Protein AF-A0A848YSX8-F1 (afdb_monomer_lite)

Radius of gyration: 19.37 Å; chains: 1; bounding box: 44×27×55 Å

Structure (mmCIF, N/CA/C/O backbone):
data_AF-A0A848YSX8-F1
#
_entry.id   AF-A0A848YSX8-F1
#
loop_
_atom_site.group_PDB
_atom_site.id
_atom_site.type_symbol
_atom_site.label_atom_id
_atom_site.label_alt_id
_atom_site.label_comp_id
_atom_site.label_asym_id
_atom_site.label_entity_id
_atom_site.label_seq_id
_atom_site.pdbx_PDB_ins_code
_atom_site.Cartn_x
_atom_site.Cartn_y
_atom_site.Cartn_z
_atom_site.occupancy
_atom_site.B_iso_or_equiv
_atom_site.auth_seq_id
_atom_site.auth_comp_id
_atom_site.auth_asym_id
_atom_site.auth_atom_id
_atom_site.pdbx_PDB_model_num
ATOM 1 N N . MET A 1 1 ? -22.841 18.558 20.939 1.00 47.25 1 MET A N 1
ATOM 2 C CA . MET A 1 1 ? -22.030 17.404 21.402 1.00 47.25 1 MET A CA 1
ATOM 3 C C . MET A 1 1 ? -22.296 16.147 20.566 1.00 47.25 1 MET A C 1
ATOM 5 O O . MET A 1 1 ? -21.342 15.549 20.092 1.00 47.25 1 MET A O 1
ATOM 9 N N . PHE A 1 2 ? -23.562 15.815 20.279 1.00 44.84 2 PHE A N 1
ATOM 10 C CA . PHE A 1 2 ? -23.988 14.644 19.484 1.00 44.84 2 PHE A CA 1
ATOM 11 C C . PHE A 1 2 ? -23.486 14.600 18.024 1.00 44.84 2 PHE A C 1
ATOM 13 O O . PHE A 1 2 ? -23.233 13.533 17.471 1.00 44.84 2 PHE A O 1
ATOM 20 N N . THR A 1 3 ? -23.280 15.763 17.401 1.00 45.81 3 THR A N 1
ATOM 21 C CA . THR A 1 3 ? -22.890 15.875 15.987 1.00 45.81 3 THR A CA 1
ATOM 22 C C . THR A 1 3 ? -21.518 15.265 15.696 1.00 45.81 3 THR A C 1
ATOM 24 O O . THR A 1 3 ? -21.341 14.639 14.658 1.00 45.81 3 THR A O 1
ATOM 27 N N . LYS A 1 4 ? -20.557 15.368 16.630 1.00 49.28 4 LYS A N 1
ATOM 28 C CA . LYS A 1 4 ? -19.211 14.797 16.447 1.00 49.28 4 LYS A CA 1
ATOM 29 C C . LYS A 1 4 ? -19.209 13.267 16.430 1.00 49.28 4 LYS A C 1
ATOM 31 O O . LYS A 1 4 ? -18.400 12.689 15.715 1.00 49.28 4 LYS A O 1
ATOM 36 N N . PHE A 1 5 ? -20.119 12.628 17.166 1.00 53.50 5 PHE A N 1
ATOM 37 C CA . PHE A 1 5 ? -20.217 11.169 17.252 1.00 53.50 5 PHE A CA 1
ATOM 38 C C . PHE A 1 5 ? -20.774 10.556 15.955 1.00 53.50 5 PHE A C 1
ATOM 40 O O . PHE A 1 5 ? -20.229 9.581 15.439 1.00 53.50 5 PHE A O 1
ATOM 47 N N . LEU A 1 6 ? -21.796 11.191 15.367 1.00 56.38 6 LEU A N 1
ATOM 48 C CA . LEU A 1 6 ? -22.364 10.807 14.068 1.00 56.38 6 LEU A CA 1
ATOM 49 C C . LEU A 1 6 ? -21.369 11.009 12.915 1.00 56.38 6 LEU A C 1
ATOM 51 O O . LEU A 1 6 ? -21.215 10.118 12.081 1.00 56.38 6 LEU A O 1
ATOM 55 N N . THR A 1 7 ? -20.631 12.126 12.895 1.00 57.12 7 THR A N 1
ATOM 56 C CA . THR A 1 7 ? -19.587 12.357 11.882 1.00 57.12 7 THR A CA 1
ATOM 57 C C . THR A 1 7 ? -18.429 11.365 12.019 1.00 57.12 7 THR A C 1
ATOM 59 O O . THR A 1 7 ? -17.944 10.877 11.002 1.00 57.12 7 THR A O 1
ATOM 62 N N . TYR A 1 8 ? -18.019 11.005 13.244 1.00 62.62 8 TYR A N 1
ATOM 63 C CA . TYR A 1 8 ? -16.984 9.987 13.471 1.00 62.62 8 TYR A CA 1
ATOM 64 C C . TYR A 1 8 ? -17.414 8.607 12.970 1.00 62.62 8 TYR A C 1
ATOM 66 O O . TYR A 1 8 ? -16.643 7.953 12.278 1.00 62.62 8 TYR A O 1
ATOM 74 N N . ARG A 1 9 ? -18.652 8.177 13.250 1.00 65.69 9 ARG A N 1
ATOM 75 C CA . ARG A 1 9 ? -19.180 6.885 12.779 1.00 65.69 9 ARG A CA 1
ATOM 76 C C . ARG A 1 9 ? -19.281 6.824 11.249 1.00 65.69 9 ARG A C 1
ATOM 78 O O . ARG A 1 9 ? -18.936 5.801 10.664 1.00 65.69 9 ARG A O 1
ATOM 85 N N . TYR A 1 10 ? -19.710 7.915 10.610 1.00 62.56 10 TYR A N 1
ATOM 86 C CA . TYR A 1 10 ? -19.878 7.994 9.154 1.00 62.56 10 TYR A CA 1
ATOM 87 C C . TYR A 1 10 ? -18.538 8.109 8.405 1.00 62.56 10 TYR A C 1
ATOM 89 O O . TYR A 1 10 ? -18.321 7.397 7.427 1.00 62.56 10 TYR A O 1
ATOM 97 N N . LEU A 1 11 ? -17.593 8.921 8.901 1.00 65.50 11 LEU A N 1
ATOM 98 C CA . LEU A 1 11 ? -16.211 8.952 8.395 1.00 65.50 11 LEU A CA 1
ATOM 99 C C . LEU A 1 11 ? -15.501 7.609 8.588 1.00 65.50 11 LEU A C 1
ATOM 101 O O . LEU A 1 11 ? -14.687 7.225 7.752 1.00 65.50 11 LEU A O 1
ATOM 105 N N . TRP A 1 12 ? -15.815 6.881 9.660 1.00 66.00 12 TRP A N 1
ATOM 106 C CA . TRP A 1 12 ? -15.250 5.560 9.921 1.00 66.00 12 TRP A CA 1
ATOM 107 C C . TRP A 1 12 ? -15.778 4.498 8.950 1.00 66.00 12 TRP A C 1
ATOM 109 O O . TRP A 1 12 ? -14.982 3.753 8.387 1.00 66.00 12 TRP A O 1
ATOM 119 N N . TRP A 1 13 ? -17.083 4.491 8.659 1.00 66.12 13 TRP A N 1
ATOM 120 C CA . TRP A 1 13 ? -17.682 3.609 7.646 1.00 66.12 13 TRP A CA 1
ATOM 121 C C . TRP A 1 13 ? -17.205 3.920 6.222 1.00 66.12 13 TRP A C 1
ATOM 123 O O . TRP A 1 13 ? -16.858 3.004 5.475 1.00 6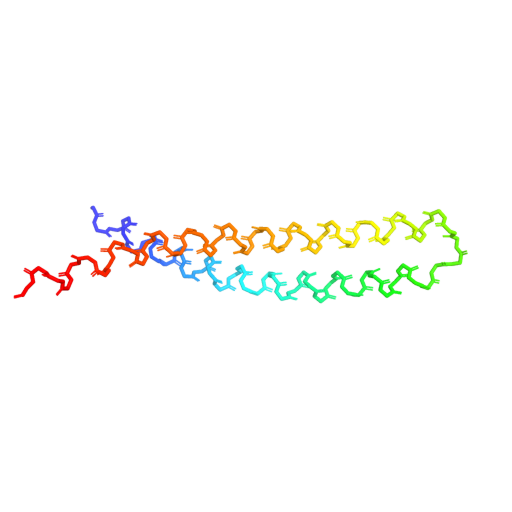6.12 13 TRP A O 1
ATOM 133 N N . ILE A 1 14 ? -17.125 5.204 5.856 1.00 71.88 14 ILE A N 1
ATOM 134 C CA . ILE A 1 14 ? -16.557 5.627 4.567 1.00 71.88 14 ILE A CA 1
ATOM 135 C C . ILE A 1 14 ? -15.088 5.228 4.482 1.00 71.88 14 ILE A C 1
ATOM 137 O O . ILE A 1 14 ? -14.668 4.694 3.461 1.00 71.88 14 ILE A O 1
ATOM 141 N N . GLY A 1 15 ? -14.319 5.435 5.553 1.00 68.25 15 GLY A N 1
ATOM 142 C CA . GLY A 1 15 ? -12.929 5.001 5.630 1.00 68.25 15 GLY A CA 1
ATOM 143 C C . GLY A 1 15 ? -12.792 3.496 5.419 1.00 68.25 15 GLY A C 1
ATOM 144 O O . GLY A 1 15 ? -11.946 3.077 4.643 1.00 68.25 15 GLY A O 1
ATOM 145 N N . GLN A 1 16 ? -13.661 2.692 6.033 1.00 68.00 16 GLN A N 1
ATOM 146 C CA . GLN A 1 16 ? -13.655 1.231 5.937 1.00 68.00 16 GLN A CA 1
ATOM 147 C C . GLN A 1 16 ? -13.990 0.727 4.526 1.00 68.00 16 GLN A C 1
ATOM 149 O O . GLN A 1 16 ? -13.295 -0.145 3.996 1.00 68.00 16 GLN A O 1
ATOM 154 N N . GLY A 1 17 ? -15.012 1.308 3.892 1.00 77.69 17 GLY A N 1
ATOM 155 C CA . GLY A 1 17 ? -15.365 1.010 2.503 1.00 77.69 17 GLY A CA 1
ATOM 156 C C . GLY A 1 17 ? -14.276 1.453 1.526 1.00 77.69 17 GLY A C 1
ATOM 157 O O . GLY A 1 17 ? -13.853 0.674 0.672 1.00 77.69 17 GLY A O 1
ATOM 158 N N . LEU A 1 18 ? -13.760 2.673 1.701 1.00 79.12 18 LEU A N 1
ATOM 159 C CA . LEU A 1 18 ? -12.712 3.243 0.858 1.00 79.12 18 LEU A CA 1
ATOM 160 C C . LEU A 1 18 ? -11.391 2.478 0.992 1.00 79.12 18 LEU A C 1
ATOM 162 O O . LEU A 1 18 ? -10.746 2.243 -0.021 1.00 79.12 18 LEU A O 1
ATOM 166 N N . LEU A 1 19 ? -10.997 2.045 2.195 1.00 71.62 19 LEU A N 1
ATOM 167 C CA . LEU A 1 19 ? -9.775 1.255 2.388 1.00 71.62 19 LEU A CA 1
ATOM 168 C C . LEU A 1 19 ? -9.897 -0.154 1.823 1.00 71.62 19 LEU A C 1
ATOM 170 O O . LEU A 1 19 ? -8.936 -0.657 1.252 1.00 71.62 19 LEU A O 1
ATOM 174 N N . THR A 1 20 ? -11.058 -0.792 1.970 1.00 79.06 20 THR A N 1
ATOM 175 C CA . THR A 1 20 ? -11.293 -2.124 1.395 1.00 79.06 20 THR A CA 1
ATOM 176 C C . THR A 1 20 ? -11.249 -2.055 -0.132 1.00 79.06 20 THR A C 1
ATOM 178 O O . THR A 1 20 ? -10.584 -2.870 -0.776 1.00 79.06 20 THR A O 1
ATOM 181 N N . ALA A 1 21 ? -11.883 -1.030 -0.713 1.00 82.00 21 ALA A N 1
ATOM 182 C CA . ALA A 1 21 ? -11.824 -0.758 -2.144 1.00 82.00 21 ALA A CA 1
ATOM 183 C C . ALA A 1 21 ? -10.397 -0.416 -2.604 1.00 82.00 21 ALA A C 1
ATOM 185 O O . ALA A 1 21 ? -9.920 -0.981 -3.587 1.00 82.00 21 ALA A O 1
ATOM 186 N N . ALA A 1 22 ? -9.689 0.447 -1.869 1.00 78.88 22 ALA A N 1
ATOM 187 C CA . ALA A 1 22 ? -8.309 0.819 -2.161 1.00 78.88 22 ALA A CA 1
ATOM 188 C C . ALA A 1 22 ? -7.366 -0.386 -2.070 1.00 78.88 22 ALA A C 1
ATOM 190 O O . ALA A 1 22 ? -6.544 -0.558 -2.959 1.00 78.88 22 ALA A O 1
ATOM 191 N N . GLY A 1 23 ? -7.518 -1.252 -1.064 1.00 78.94 23 GLY A N 1
ATOM 192 C CA . GLY A 1 23 ? -6.733 -2.476 -0.905 1.00 78.94 23 GLY A CA 1
ATOM 193 C C . GLY A 1 23 ? -6.920 -3.447 -2.072 1.00 78.94 23 GLY A C 1
ATOM 194 O O . GLY A 1 23 ? -5.932 -3.893 -2.657 1.00 78.94 23 GLY A O 1
ATOM 195 N N . CYS A 1 24 ? -8.169 -3.711 -2.475 1.00 83.31 24 CYS A N 1
ATOM 196 C CA . CYS A 1 24 ? -8.457 -4.516 -3.670 1.00 83.31 24 CYS A CA 1
ATOM 197 C C . CYS A 1 24 ? -7.859 -3.893 -4.937 1.00 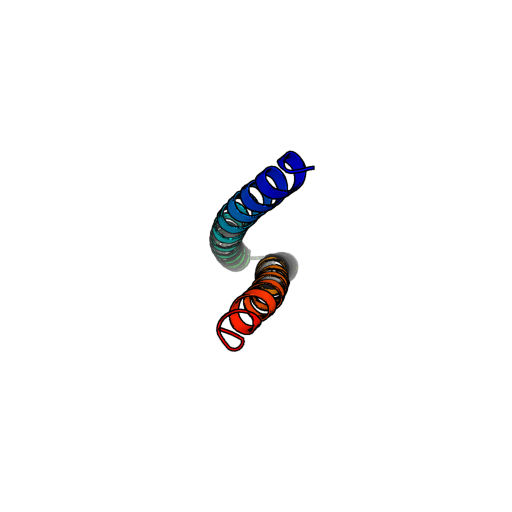83.31 24 CYS A C 1
ATOM 199 O O . CYS A 1 24 ? -7.209 -4.588 -5.720 1.00 83.31 24 CYS A O 1
ATOM 201 N N . PHE A 1 25 ? -8.039 -2.582 -5.122 1.00 83.38 25 PHE A N 1
ATOM 202 C CA . PHE A 1 25 ? -7.510 -1.862 -6.277 1.00 83.38 25 PHE A CA 1
ATOM 203 C C . PHE A 1 25 ? -5.979 -1.924 -6.331 1.00 83.38 25 PHE A C 1
ATOM 205 O O . PHE A 1 25 ? -5.411 -2.234 -7.374 1.00 83.38 25 PHE A O 1
ATOM 212 N N . PHE A 1 26 ? -5.303 -1.689 -5.206 1.00 81.56 26 PHE A N 1
ATOM 213 C CA . PHE A 1 26 ? -3.844 -1.694 -5.136 1.00 81.56 26 PHE A CA 1
ATOM 214 C C . PHE A 1 26 ? -3.244 -3.092 -5.294 1.00 81.56 26 PHE A C 1
ATOM 216 O O . PHE A 1 26 ? -2.169 -3.209 -5.875 1.00 81.56 26 PHE A O 1
ATOM 223 N N . ILE A 1 27 ? -3.907 -4.151 -4.812 1.00 80.88 27 ILE A N 1
ATOM 224 C CA . ILE A 1 27 ? -3.468 -5.533 -5.069 1.00 80.88 27 ILE A CA 1
ATOM 225 C C . ILE A 1 27 ? -3.557 -5.830 -6.566 1.00 80.88 27 ILE A C 1
ATOM 227 O O . ILE A 1 27 ? -2.588 -6.307 -7.155 1.00 80.88 27 ILE A O 1
ATOM 231 N N . PHE A 1 28 ? -4.682 -5.498 -7.202 1.00 87.38 28 PHE A N 1
ATOM 232 C CA . PHE A 1 28 ? -4.853 -5.700 -8.640 1.00 87.38 28 PHE A CA 1
ATOM 233 C C . PHE A 1 28 ? -3.842 -4.881 -9.460 1.00 87.38 28 PHE A C 1
ATOM 235 O O . PHE A 1 28 ? -3.239 -5.382 -10.412 1.00 87.38 28 PHE A O 1
ATOM 242 N N . PHE A 1 29 ? -3.603 -3.634 -9.052 1.00 83.69 29 PHE A N 1
ATOM 243 C CA . PHE A 1 29 ? -2.603 -2.751 -9.647 1.00 83.69 29 PHE A CA 1
ATOM 244 C C . PHE A 1 29 ? -1.175 -3.279 -9.455 1.00 83.69 29 PHE A C 1
ATOM 246 O O . PHE A 1 29 ? -0.402 -3.305 -10.410 1.00 83.69 29 PHE A O 1
ATOM 253 N N . GLY A 1 30 ? -0.838 -3.769 -8.262 1.00 84.19 30 GLY A N 1
ATOM 254 C CA . GLY A 1 30 ? 0.447 -4.402 -7.971 1.00 84.19 30 GLY A CA 1
ATOM 255 C C . GLY A 1 30 ? 0.685 -5.636 -8.841 1.00 84.19 30 GLY A C 1
ATOM 256 O O . GLY A 1 30 ? 1.717 -5.736 -9.500 1.00 84.19 30 GLY A O 1
ATOM 257 N N . ILE A 1 31 ? -0.296 -6.536 -8.954 1.00 85.75 31 ILE A N 1
ATOM 258 C CA . ILE A 1 31 ? -0.199 -7.709 -9.843 1.00 85.75 31 ILE A CA 1
ATOM 259 C C . ILE A 1 31 ? -0.019 -7.277 -11.305 1.00 85.75 31 ILE A C 1
ATOM 261 O O . ILE A 1 31 ? 0.824 -7.825 -12.015 1.00 85.75 31 ILE A O 1
ATOM 265 N N . SER A 1 32 ? -0.758 -6.260 -11.752 1.00 84.44 32 SER A N 1
ATOM 266 C CA . SER A 1 32 ? -0.621 -5.721 -13.111 1.00 84.44 32 SER A CA 1
ATOM 267 C C . SER A 1 32 ? 0.780 -5.149 -13.356 1.00 84.44 32 SER A C 1
ATOM 269 O O . SER A 1 32 ? 1.375 -5.389 -14.407 1.00 84.44 32 SER A O 1
ATOM 271 N N . LEU A 1 33 ? 1.343 -4.445 -12.370 1.00 83.44 33 LEU A N 1
ATOM 272 C CA . LEU A 1 33 ? 2.694 -3.889 -12.431 1.00 83.44 33 LEU A CA 1
ATOM 273 C C . LEU A 1 33 ? 3.773 -4.980 -12.370 1.00 83.44 33 LEU A C 1
ATOM 275 O O . LEU A 1 33 ? 4.803 -4.864 -13.029 1.00 83.44 33 LEU A O 1
ATOM 279 N N . LEU A 1 34 ? 3.517 -6.063 -11.633 1.00 84.31 34 LEU A N 1
ATOM 280 C CA . LEU A 1 34 ? 4.381 -7.239 -11.575 1.00 84.31 34 LEU A CA 1
ATOM 281 C C . LEU A 1 34 ? 4.429 -7.949 -12.937 1.00 84.31 34 LEU A C 1
ATOM 283 O O . LEU A 1 34 ? 5.495 -8.291 -13.441 1.00 84.31 34 LEU A O 1
ATOM 287 N N . ILE A 1 35 ? 3.278 -8.115 -13.585 1.00 83.31 35 ILE A N 1
ATOM 288 C CA . ILE A 1 35 ? 3.199 -8.662 -14.945 1.00 83.31 35 ILE A CA 1
ATOM 289 C C . ILE A 1 35 ? 3.896 -7.737 -15.947 1.00 83.31 35 ILE A C 1
ATOM 291 O O . ILE A 1 35 ? 4.596 -8.217 -16.839 1.00 83.31 35 ILE A O 1
ATOM 295 N N . ALA A 1 36 ? 3.754 -6.418 -15.791 1.00 82.56 36 ALA A N 1
ATOM 296 C CA . ALA A 1 36 ? 4.466 -5.455 -16.621 1.00 82.56 36 ALA A CA 1
ATOM 297 C C . ALA A 1 36 ? 5.986 -5.579 -16.450 1.00 82.56 36 ALA A C 1
ATOM 299 O O . ALA A 1 36 ? 6.686 -5.604 -17.461 1.00 82.56 36 ALA A O 1
ATOM 300 N N . SER A 1 37 ? 6.494 -5.748 -15.219 1.00 81.06 37 SER A N 1
ATOM 301 C CA . SER A 1 37 ? 7.931 -5.955 -14.998 1.00 81.06 37 SER A CA 1
ATOM 302 C C . SER A 1 37 ? 8.433 -7.208 -15.709 1.00 81.06 37 SER A C 1
ATOM 304 O O . SER A 1 37 ? 9.475 -7.154 -16.349 1.00 81.06 37 SER A O 1
ATOM 306 N N . TYR A 1 38 ? 7.660 -8.300 -15.702 1.00 78.00 38 TYR A N 1
ATOM 307 C CA . TYR A 1 38 ? 8.021 -9.544 -16.397 1.00 78.00 38 TYR A CA 1
ATOM 308 C C . TYR A 1 38 ? 8.133 -9.420 -17.924 1.00 78.00 38 TYR A C 1
ATOM 310 O O . TYR A 1 38 ? 8.785 -10.256 -18.543 1.00 78.00 38 TYR A O 1
ATOM 318 N N . LYS A 1 39 ? 7.520 -8.403 -18.545 1.00 79.62 39 LYS A N 1
ATOM 319 C CA . LYS A 1 39 ? 7.626 -8.163 -19.996 1.00 79.62 39 LYS A CA 1
ATOM 320 C C . LYS A 1 39 ? 8.807 -7.267 -20.378 1.00 79.62 39 LYS A C 1
ATOM 322 O O . LYS A 1 39 ? 8.980 -7.001 -21.565 1.00 79.62 39 LYS A O 1
ATOM 327 N N . LEU A 1 40 ? 9.585 -6.761 -19.417 1.00 77.31 40 LEU A N 1
ATOM 328 C CA . LEU A 1 40 ? 10.738 -5.916 -19.716 1.00 77.31 40 LEU A CA 1
ATOM 329 C C . LEU A 1 40 ? 11.995 -6.752 -19.978 1.00 77.31 40 LEU A C 1
ATOM 331 O O . LEU A 1 40 ? 12.480 -7.457 -19.101 1.00 77.31 40 LEU A O 1
ATOM 335 N N . ASP A 1 41 ? 12.565 -6.565 -21.168 1.00 72.75 41 ASP A N 1
ATOM 336 C CA . ASP A 1 41 ? 13.798 -7.212 -21.643 1.00 72.75 41 ASP A CA 1
ATOM 337 C C . ASP A 1 41 ? 15.060 -6.793 -20.864 1.00 72.75 41 ASP A C 1
ATOM 339 O O . ASP A 1 41 ? 16.059 -7.506 -20.834 1.00 72.75 41 ASP A O 1
ATOM 343 N N . ASN A 1 42 ? 15.037 -5.615 -20.223 1.00 78.44 42 ASN A N 1
ATOM 344 C CA . ASN A 1 42 ? 16.197 -5.072 -19.519 1.00 78.44 42 ASN A CA 1
ATOM 345 C C . ASN A 1 42 ? 16.207 -5.474 -18.032 1.00 78.44 42 ASN A C 1
ATOM 347 O O . ASN A 1 42 ? 15.319 -5.046 -17.285 1.00 78.44 42 ASN A O 1
ATOM 351 N N . PRO A 1 43 ? 17.245 -6.192 -17.554 1.00 80.06 43 PRO A N 1
ATOM 352 C CA . PRO A 1 43 ? 17.285 -6.743 -16.197 1.00 80.06 43 PRO A CA 1
ATOM 353 C C . PRO A 1 43 ? 17.278 -5.660 -15.110 1.00 80.06 43 PRO A C 1
ATOM 355 O O . PRO A 1 43 ? 16.689 -5.845 -14.047 1.00 80.06 43 PRO A O 1
ATOM 358 N N . PHE A 1 44 ? 17.875 -4.496 -15.377 1.00 81.81 44 PHE A N 1
ATOM 359 C CA . PHE A 1 44 ? 17.890 -3.387 -14.422 1.00 81.81 44 PHE A CA 1
ATOM 360 C C . PHE A 1 44 ? 16.484 -2.808 -14.203 1.00 81.81 44 PHE A C 1
ATOM 362 O O . PHE A 1 44 ? 16.040 -2.609 -13.072 1.00 81.81 44 PHE A O 1
ATOM 369 N N . THR A 1 45 ? 15.739 -2.600 -15.289 1.00 79.88 45 THR A N 1
ATOM 370 C CA . THR A 1 45 ? 14.375 -2.071 -15.225 1.00 79.88 45 THR A CA 1
ATOM 371 C C . THR A 1 45 ? 13.389 -3.101 -14.681 1.00 79.88 45 THR A C 1
ATOM 373 O O . THR A 1 45 ? 12.485 -2.710 -13.941 1.00 79.88 45 THR A O 1
ATOM 376 N N . PHE A 1 46 ? 13.598 -4.395 -14.958 1.00 83.38 46 PHE A N 1
ATOM 377 C CA . PHE A 1 46 ? 12.859 -5.499 -14.334 1.00 83.38 46 PHE A CA 1
ATOM 378 C C . PHE A 1 46 ? 12.943 -5.422 -12.806 1.00 83.38 46 PHE A C 1
ATOM 380 O O . PHE A 1 46 ? 11.910 -5.346 -12.145 1.00 83.38 46 PHE A O 1
ATOM 387 N N . ILE A 1 47 ? 14.156 -5.364 -12.241 1.00 85.25 47 ILE A N 1
ATOM 388 C CA . ILE A 1 47 ? 14.336 -5.302 -10.784 1.00 85.25 47 ILE A CA 1
ATOM 389 C C . ILE A 1 47 ? 13.695 -4.040 -10.196 1.00 85.25 47 ILE A C 1
ATOM 391 O O . ILE A 1 47 ? 13.002 -4.138 -9.184 1.00 85.25 47 ILE A O 1
ATOM 395 N N . MET A 1 48 ? 13.856 -2.875 -10.834 1.00 88.12 48 MET A N 1
ATOM 396 C CA . MET A 1 48 ? 13.252 -1.630 -10.341 1.00 88.12 48 MET A CA 1
ATOM 397 C C . MET A 1 48 ? 11.720 -1.702 -10.300 1.00 88.12 48 MET A C 1
ATOM 399 O O . MET A 1 48 ? 11.113 -1.331 -9.295 1.00 88.12 48 MET A O 1
ATOM 403 N N . THR A 1 49 ? 11.086 -2.205 -11.363 1.00 86.12 49 THR A N 1
ATOM 404 C CA . THR A 1 49 ? 9.616 -2.307 -11.425 1.00 86.12 49 THR A CA 1
ATOM 405 C C . THR A 1 49 ? 9.065 -3.436 -10.558 1.00 86.12 49 THR A C 1
ATOM 407 O O . THR A 1 49 ? 8.041 -3.238 -9.903 1.00 86.12 49 THR A O 1
ATOM 410 N N . PHE A 1 50 ? 9.759 -4.572 -10.466 1.00 86.25 50 PHE A N 1
ATOM 411 C CA . PHE A 1 50 ? 9.416 -5.661 -9.549 1.00 86.25 50 PHE A CA 1
ATOM 412 C C . PHE A 1 50 ? 9.454 -5.182 -8.094 1.00 86.25 50 PHE A C 1
ATOM 414 O O . PHE A 1 50 ? 8.511 -5.405 -7.332 1.00 86.25 50 PHE A O 1
ATOM 421 N N . PHE A 1 51 ? 10.518 -4.481 -7.701 1.00 88.44 51 PHE A N 1
ATOM 422 C CA . PHE A 1 51 ? 10.661 -3.983 -6.336 1.00 88.44 51 PHE A CA 1
ATOM 423 C C . PHE A 1 51 ? 9.623 -2.900 -6.017 1.00 88.44 51 PHE A C 1
ATOM 425 O O . PHE A 1 51 ? 8.998 -2.938 -4.957 1.00 88.44 51 PHE A O 1
ATOM 432 N N . ALA A 1 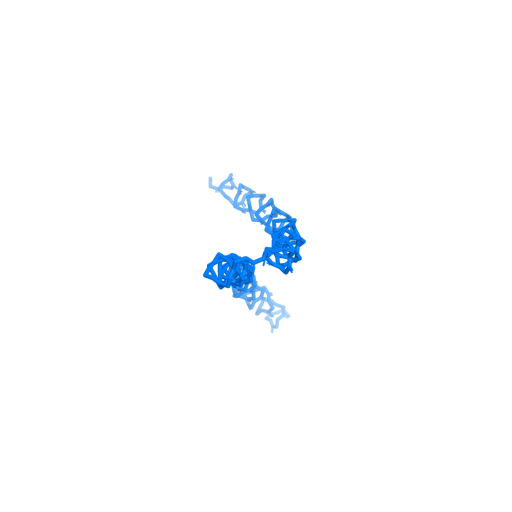52 ? 9.370 -1.987 -6.961 1.00 89.19 52 ALA A N 1
ATOM 433 C CA . ALA A 1 52 ? 8.325 -0.975 -6.830 1.00 89.19 52 ALA A CA 1
ATOM 434 C C . ALA A 1 52 ? 6.935 -1.608 -6.663 1.00 89.19 52 ALA A C 1
ATOM 436 O O . ALA A 1 52 ? 6.189 -1.207 -5.771 1.00 89.19 52 ALA A O 1
ATOM 437 N N . SER A 1 53 ? 6.605 -2.627 -7.464 1.00 87.12 53 SER A N 1
ATOM 438 C CA . SER A 1 53 ? 5.337 -3.352 -7.349 1.00 87.12 53 SER A CA 1
ATOM 439 C C . SER A 1 53 ? 5.174 -4.026 -5.986 1.00 87.12 53 SER A C 1
ATOM 441 O O . SER A 1 53 ? 4.149 -3.852 -5.324 1.00 87.12 53 SER A O 1
ATOM 443 N N . ASN A 1 54 ? 6.207 -4.718 -5.504 1.00 87.94 54 ASN A N 1
ATOM 444 C CA . ASN A 1 54 ? 6.160 -5.346 -4.185 1.00 87.94 54 ASN A CA 1
ATOM 445 C C . ASN A 1 54 ? 6.006 -4.319 -3.053 1.00 87.94 54 ASN A C 1
ATOM 447 O O . ASN A 1 54 ? 5.237 -4.553 -2.123 1.00 87.94 54 ASN A O 1
ATOM 451 N N . LEU A 1 55 ? 6.669 -3.1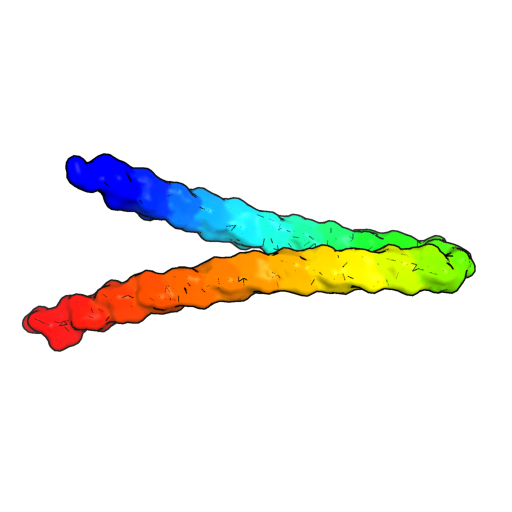62 -3.141 1.00 89.31 55 LEU A N 1
ATOM 452 C CA . LEU A 1 55 ? 6.532 -2.077 -2.164 1.00 89.31 55 LEU A CA 1
ATOM 453 C C . LEU A 1 55 ? 5.121 -1.466 -2.168 1.00 89.31 55 LEU A C 1
ATOM 455 O O . LEU A 1 55 ? 4.551 -1.224 -1.107 1.00 89.31 55 LEU A O 1
ATOM 459 N N . ILE A 1 56 ? 4.531 -1.278 -3.349 1.00 86.88 56 ILE A N 1
ATOM 460 C CA . ILE A 1 56 ? 3.138 -0.846 -3.544 1.00 86.88 56 ILE A CA 1
ATOM 461 C C . ILE A 1 56 ? 2.174 -1.827 -2.862 1.00 86.88 56 ILE A C 1
ATOM 463 O O . ILE A 1 56 ? 1.310 -1.406 -2.087 1.00 86.88 56 ILE A O 1
ATOM 467 N N . ILE A 1 57 ? 2.358 -3.133 -3.078 1.00 85.69 57 ILE A N 1
ATOM 468 C CA . ILE A 1 57 ? 1.554 -4.184 -2.435 1.00 85.69 57 ILE A CA 1
ATOM 469 C C . ILE A 1 57 ? 1.727 -4.146 -0.907 1.00 85.69 57 ILE A C 1
ATOM 471 O O . ILE A 1 57 ? 0.736 -4.208 -0.178 1.00 85.69 57 ILE A O 1
ATOM 475 N N . LEU A 1 58 ? 2.958 -3.987 -0.414 1.00 85.62 58 LEU A N 1
ATOM 476 C CA . LEU A 1 58 ? 3.275 -3.914 1.018 1.00 85.62 58 LEU A CA 1
ATOM 477 C C . LEU A 1 58 ? 2.646 -2.698 1.706 1.00 85.62 58 LEU A C 1
ATOM 479 O O . LEU A 1 58 ? 2.039 -2.854 2.764 1.00 85.62 58 LEU A O 1
ATOM 483 N N . ILE A 1 59 ? 2.751 -1.503 1.117 1.00 85.12 59 ILE A N 1
ATOM 484 C CA . ILE A 1 59 ? 2.157 -0.275 1.673 1.00 85.12 59 ILE A CA 1
ATOM 485 C C . ILE A 1 59 ? 0.630 -0.379 1.690 1.00 85.12 59 ILE A C 1
ATOM 487 O O . ILE A 1 59 ? 0.004 -0.014 2.686 1.00 85.12 59 ILE A O 1
ATOM 491 N N . SER A 1 60 ? 0.030 -0.922 0.628 1.00 84.69 60 SER A N 1
ATOM 492 C CA . SER A 1 60 ? -1.408 -1.206 0.587 1.00 84.69 60 SER A CA 1
ATOM 493 C C . SER A 1 60 ? -1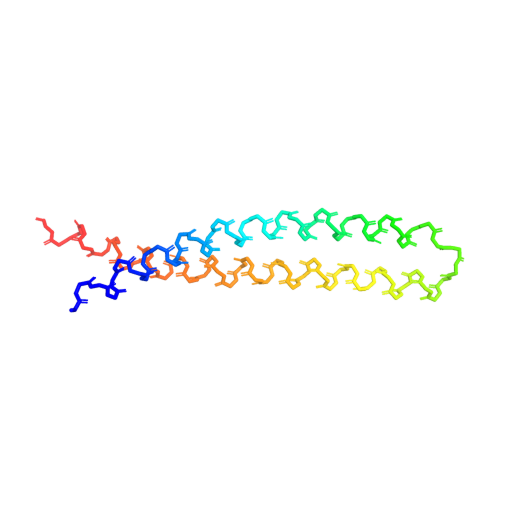.830 -2.167 1.698 1.00 84.69 60 SER A C 1
ATOM 495 O O . SER A 1 60 ? -2.734 -1.864 2.480 1.00 84.69 60 SER A O 1
ATOM 497 N N . GLY A 1 61 ? -1.123 -3.292 1.832 1.00 80.12 61 GLY A N 1
ATOM 498 C CA . GLY A 1 61 ? -1.372 -4.263 2.892 1.00 80.12 61 GLY A CA 1
ATOM 499 C C . GLY A 1 61 ? -1.216 -3.655 4.288 1.00 80.12 61 GLY A C 1
ATOM 500 O O . GLY A 1 61 ? -2.060 -3.884 5.151 1.00 80.12 61 GLY A O 1
ATOM 501 N N . ALA A 1 62 ? -0.191 -2.828 4.505 1.00 82.31 62 ALA A N 1
ATOM 502 C CA . ALA A 1 62 ? 0.058 -2.151 5.775 1.00 82.31 62 ALA A CA 1
ATOM 503 C C . ALA A 1 62 ? -1.032 -1.123 6.123 1.00 82.31 62 ALA A C 1
ATOM 505 O O . ALA A 1 62 ? -1.445 -1.048 7.280 1.00 82.31 62 ALA A O 1
ATOM 506 N N . LEU A 1 63 ? -1.545 -0.375 5.139 1.00 78.81 63 LEU A N 1
ATOM 507 C CA . LEU A 1 63 ? -2.691 0.526 5.316 1.00 78.81 63 LEU A CA 1
ATOM 508 C C . LEU A 1 63 ? -3.938 -0.241 5.770 1.00 78.81 63 LEU A C 1
ATOM 510 O O . LEU A 1 63 ? -4.589 0.153 6.741 1.00 78.81 63 LEU A O 1
ATOM 514 N N . VAL A 1 64 ? -4.237 -1.365 5.114 1.00 78.50 64 VAL A N 1
ATOM 515 C CA . VAL A 1 64 ? -5.360 -2.238 5.486 1.00 78.50 64 VAL A CA 1
ATOM 516 C C . VAL A 1 64 ? -5.148 -2.852 6.877 1.00 78.50 64 VAL A C 1
ATOM 518 O O . VAL A 1 64 ? -6.063 -2.848 7.701 1.00 78.50 64 VAL A O 1
ATOM 521 N N . ALA A 1 65 ? -3.940 -3.327 7.187 1.00 76.88 65 ALA A N 1
ATOM 522 C CA . ALA A 1 65 ? -3.609 -3.940 8.474 1.00 76.88 65 ALA A CA 1
ATOM 523 C C . ALA A 1 65 ? -3.657 -2.942 9.643 1.00 76.88 65 ALA A C 1
ATOM 525 O O . ALA A 1 65 ? -4.238 -3.244 10.689 1.00 76.88 65 ALA A O 1
ATOM 526 N N . GLY A 1 66 ? -3.109 -1.735 9.468 1.00 76.50 66 GLY A N 1
ATOM 527 C CA . GLY A 1 66 ? -3.197 -0.663 10.464 1.00 76.50 66 GLY A CA 1
ATOM 528 C C . GLY A 1 66 ? -4.647 -0.275 10.759 1.00 76.50 66 GLY A C 1
ATOM 529 O O . GLY A 1 66 ? -5.007 0.012 11.903 1.00 76.50 66 GLY A O 1
ATOM 530 N N . PHE A 1 67 ? -5.510 -0.349 9.746 1.00 69.56 67 PHE A N 1
ATOM 531 C CA . PHE A 1 67 ? -6.938 -0.124 9.914 1.00 69.56 67 PHE A CA 1
ATOM 532 C C . PHE A 1 67 ? -7.645 -1.269 10.654 1.00 69.56 67 PHE A C 1
ATOM 534 O O . PHE A 1 67 ? -8.417 -1.000 11.574 1.00 69.56 67 PHE A O 1
ATOM 541 N N . LEU A 1 68 ? -7.343 -2.534 10.336 1.00 75.31 68 LEU A N 1
ATOM 542 C CA . LEU A 1 68 ? -7.860 -3.702 11.068 1.00 75.31 68 LEU A CA 1
ATOM 543 C C . LEU A 1 68 ? -7.491 -3.663 12.558 1.00 75.31 68 LEU A C 1
ATOM 545 O O . LEU A 1 68 ? -8.311 -4.015 13.408 1.00 75.31 68 LEU A O 1
ATOM 549 N N . PHE A 1 69 ? -6.286 -3.193 12.884 1.00 73.44 69 PHE A N 1
ATOM 550 C CA . PHE A 1 69 ? -5.859 -2.997 14.270 1.00 73.44 69 PHE A CA 1
ATOM 551 C C . PHE A 1 69 ? -6.722 -1.963 14.998 1.00 73.44 69 PHE A C 1
ATOM 553 O O . PHE A 1 69 ? -7.189 -2.216 16.109 1.00 73.44 69 PHE A O 1
ATOM 560 N N . ARG A 1 70 ? -6.999 -0.824 14.352 1.00 65.06 70 ARG A N 1
ATOM 561 C CA . ARG A 1 70 ? -7.914 0.194 14.891 1.00 65.06 70 ARG A CA 1
ATOM 562 C C . ARG A 1 70 ? -9.342 -0.331 15.044 1.00 65.06 70 ARG A C 1
ATOM 564 O O . ARG A 1 70 ? -9.995 -0.005 16.029 1.00 65.06 70 ARG A O 1
ATOM 571 N N . LEU A 1 71 ? -9.816 -1.149 14.102 1.00 66.75 71 LEU A N 1
ATOM 572 C CA . LEU A 1 71 ? -11.145 -1.761 14.155 1.00 66.75 71 LEU A CA 1
ATOM 573 C C . LEU A 1 71 ? -11.286 -2.706 15.355 1.00 66.75 71 LEU A C 1
ATOM 575 O O . LEU A 1 71 ? -12.281 -2.635 16.074 1.00 66.75 71 LEU A O 1
ATOM 579 N N . ARG A 1 72 ? -10.280 -3.553 15.610 1.00 66.88 72 ARG A N 1
ATOM 580 C CA . ARG A 1 72 ? -10.285 -4.455 16.773 1.00 66.88 72 ARG A CA 1
ATOM 581 C C . ARG A 1 72 ? -10.264 -3.710 18.104 1.00 66.88 72 ARG A C 1
ATOM 583 O O . ARG A 1 72 ? -10.983 -4.117 19.008 1.00 66.88 72 ARG A O 1
ATOM 590 N N . ALA A 1 73 ? -9.502 -2.621 18.206 1.00 68.50 73 ALA A N 1
ATOM 591 C CA . ALA A 1 73 ? -9.462 -1.809 19.422 1.00 68.50 73 ALA A CA 1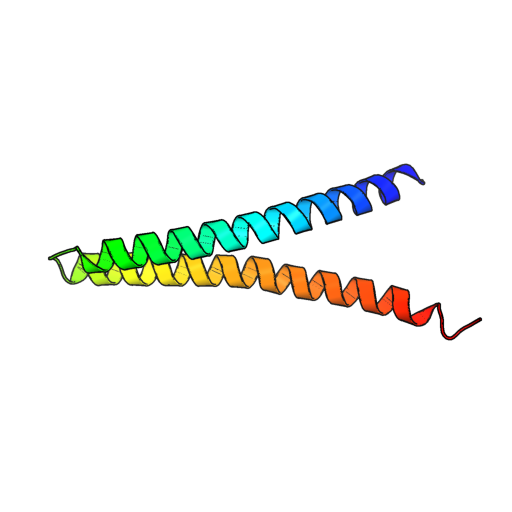
ATOM 592 C C . ALA A 1 73 ? -10.851 -1.250 19.792 1.00 68.50 73 ALA A C 1
ATOM 594 O O . ALA A 1 73 ? -11.226 -1.266 20.957 1.00 68.50 73 ALA A O 1
ATOM 595 N N . VAL A 1 74 ? -11.649 -0.834 18.800 1.00 64.75 74 VAL A N 1
ATOM 596 C CA . VAL A 1 74 ? -13.022 -0.340 19.022 1.00 64.75 74 VAL A CA 1
ATOM 597 C C . VAL A 1 74 ? -13.997 -1.475 19.360 1.00 64.75 74 VAL A C 1
ATOM 599 O O . VAL A 1 74 ? -14.881 -1.302 20.193 1.00 64.75 74 VAL A O 1
ATOM 602 N N . TYR A 1 75 ? -13.844 -2.653 18.747 1.00 62.59 75 TYR A N 1
ATOM 603 C CA . TYR A 1 75 ? -14.686 -3.814 19.065 1.00 62.59 75 TYR A CA 1
ATOM 604 C C . TYR A 1 75 ? -14.483 -4.329 20.498 1.00 62.59 75 TYR A C 1
ATOM 606 O O . TYR A 1 75 ? -15.434 -4.826 21.095 1.00 62.59 75 TYR A O 1
ATOM 614 N N . GLN A 1 76 ? -13.279 -4.190 21.063 1.00 63.72 76 GLN A N 1
ATOM 615 C CA . GLN A 1 76 ? -13.020 -4.577 22.454 1.00 63.72 76 GLN A CA 1
ATOM 616 C C . GLN A 1 76 ? -13.773 -3.713 23.473 1.00 63.72 76 GLN A C 1
ATOM 618 O O . GLN A 1 76 ? -14.138 -4.227 24.525 1.00 63.72 76 GLN A O 1
ATOM 623 N N . GLU A 1 77 ? -14.041 -2.440 23.174 1.00 59.97 77 GLU A N 1
ATOM 624 C CA . GLU A 1 77 ? -14.833 -1.592 24.076 1.00 59.97 77 GLU A CA 1
ATOM 625 C C . GLU A 1 77 ? -16.324 -1.948 24.053 1.00 59.97 77 GLU A C 1
ATOM 627 O O . GLU A 1 77 ? -16.981 -1.853 25.081 1.00 59.97 77 GLU A O 1
ATOM 632 N N . LEU A 1 78 ? -16.853 -2.412 22.915 1.00 60.16 78 LEU A N 1
ATOM 633 C CA . LEU A 1 78 ? -18.263 -2.804 22.791 1.00 60.16 78 LEU A CA 1
ATOM 634 C C . LEU A 1 78 ? -18.580 -4.133 23.485 1.00 60.16 78 LEU A C 1
ATOM 636 O O . LEU A 1 78 ? -19.651 -4.263 24.059 1.00 60.16 78 LEU A O 1
ATOM 640 N N . GLY A 1 79 ? -17.658 -5.099 23.471 1.00 57.28 79 GLY A N 1
ATOM 641 C CA . GLY A 1 79 ? -17.884 -6.398 24.116 1.00 57.28 79 GLY A CA 1
ATOM 642 C C . GLY A 1 79 ? -17.866 -6.356 25.645 1.00 57.28 79 GLY A C 1
ATOM 643 O O . GLY A 1 79 ? -18.321 -7.296 26.274 1.00 57.28 79 GLY A O 1
ATOM 644 N N . LYS A 1 80 ? -17.346 -5.282 26.250 1.00 50.84 80 LYS A N 1
ATOM 645 C CA . LYS A 1 80 ? -17.203 -5.174 27.707 1.00 50.84 80 LYS A CA 1
ATOM 646 C C . LYS A 1 80 ? -18.457 -4.624 28.404 1.00 50.84 80 LYS A C 1
ATOM 648 O O . LYS A 1 80 ? -18.508 -4.655 29.621 1.00 50.84 80 LYS A O 1
ATOM 653 N N . THR A 1 81 ? -19.440 -4.118 27.656 1.00 56.38 81 THR A N 1
ATOM 654 C CA . THR A 1 81 ? -20.687 -3.550 28.204 1.00 56.38 81 THR A CA 1
ATOM 655 C C . THR A 1 81 ? -21.829 -4.573 28.295 1.00 56.38 81 THR A C 1
ATOM 657 O O . THR A 1 81 ? -22.783 -4.319 29.015 1.00 56.38 81 THR A O 1
ATOM 660 N N . ASP A 1 82 ? -21.725 -5.727 27.623 1.00 55.28 82 ASP A N 1
ATOM 661 C CA . ASP A 1 82 ? -22.721 -6.816 27.692 1.00 55.28 82 ASP A CA 1
ATOM 662 C C . ASP A 1 82 ? -22.513 -7.765 28.894 1.00 55.28 82 ASP A C 1
ATOM 664 O O . ASP A 1 82 ? -23.426 -8.496 29.254 1.00 55.28 82 ASP A O 1
ATOM 668 N N . ASP A 1 83 ? -21.335 -7.764 29.532 1.00 54.66 83 ASP A N 1
ATOM 669 C CA . ASP A 1 83 ? -21.050 -8.610 30.709 1.00 54.66 83 ASP A CA 1
ATOM 670 C C . ASP A 1 83 ? -21.461 -7.950 32.048 1.00 54.66 83 ASP A C 1
ATOM 672 O O . ASP A 1 83 ? -21.309 -8.560 33.110 1.00 54.66 83 ASP A O 1
ATOM 676 N N . ASP A 1 84 ? -21.958 -6.705 32.003 1.00 54.84 84 ASP A N 1
ATOM 677 C CA . ASP A 1 84 ? -22.294 -5.882 33.174 1.00 54.84 84 ASP A CA 1
ATOM 678 C C . ASP A 1 84 ? -23.828 -5.678 33.379 1.00 54.84 84 ASP A C 1
ATOM 680 O O . ASP A 1 84 ? -24.211 -4.975 34.321 1.00 54.84 84 ASP A O 1
ATOM 684 N N . GLU A 1 85 ? -24.704 -6.271 32.543 1.00 51.84 85 GLU A N 1
ATOM 685 C CA . GLU A 1 85 ? -26.185 -6.330 32.712 1.00 51.84 85 GLU A CA 1
ATOM 686 C C . GLU A 1 85 ? -26.676 -7.713 33.179 1.00 51.84 85 GLU A C 1
ATOM 688 O O . GLU A 1 85 ? -27.605 -7.745 34.024 1.00 51.84 85 GLU A O 1
#

Sequence (85 aa):
MFTKFLTYRYLWWIGQGLLTAAGCFFIFFGISLLIASYKLDNPFTFIMTFFASNLIILISGALVAGFLFRLRAVYQELGKTDDDE

pLDDT: mean 73.47, std 12.13, range [44.84, 89.31]

Secondary structure (DSSP, 8-state):
-HHHHHHHHHHHHHHHHHHHHHHHHHHHHHHHHHHHHHT-S-HHHHHHHHHHHHHHHHHHHHHHHHHHHHHHHHHHHHHTSSS--

Foldseek 3Di:
DVVVVVVVVVVLVVLLVVLVVQLVVLLVVLVVLLVVLVPDPDPVSSVVSPVVSVVSNVVSVVSNVVSVVVVVVVVVVVVVVVVVD